Protein AF-A0A090WDB0-F1 (afdb_monomer_lite)

Radius of gyration: 14.52 Å; chains: 1; bounding box: 41×15×39 Å

pLDDT: mean 75.99, std 10.61, range [54.62, 90.12]

Sequence (85 aa):
MAIYAAFHIITVLGKTYVDSLSEESTIVDTYQLPIYIVAGIHFIMLLICGAMLMTKKYYWLVTVACIVISLYTRFFFEDIVTWVN

Structure (mmCIF, N/CA/C/O backbone):
data_AF-A0A090WDB0-F1
#
_entry.id   AF-A0A090WDB0-F1
#
loop_
_atom_site.group_PDB
_atom_site.id
_atom_site.type_symbol
_atom_site.label_atom_id
_atom_site.label_alt_id
_atom_site.label_comp_id
_atom_site.label_asym_id
_atom_site.label_entity_id
_atom_site.label_seq_id
_atom_site.pdbx_PDB_ins_code
_atom_site.Cartn_x
_atom_site.Cartn_y
_atom_site.Cartn_z
_atom_site.occupancy
_atom_site.B_iso_or_equiv
_atom_site.auth_seq_id
_atom_site.auth_comp_id
_atom_site.auth_asym_id
_atom_site.auth_atom_id
_atom_site.pdbx_PDB_model_num
ATOM 1 N N . MET A 1 1 ? -3.236 -8.319 7.834 1.00 54.69 1 MET A N 1
ATOM 2 C CA . MET A 1 1 ? -3.280 -7.103 6.991 1.00 54.69 1 MET A CA 1
ATOM 3 C C . MET A 1 1 ? -2.175 -6.118 7.313 1.00 54.69 1 MET A C 1
ATOM 5 O O . MET A 1 1 ? -1.293 -5.999 6.482 1.00 54.69 1 MET A O 1
ATOM 9 N N . ALA A 1 2 ? -2.137 -5.488 8.491 1.00 54.62 2 ALA A N 1
ATOM 10 C CA . ALA A 1 2 ? -1.052 -4.553 8.832 1.00 54.62 2 ALA A CA 1
ATOM 11 C C . ALA A 1 2 ? 0.353 -5.182 8.703 1.00 54.62 2 ALA A C 1
ATOM 13 O O . ALA A 1 2 ? 1.226 -4.601 8.077 1.00 54.62 2 ALA A O 1
ATOM 14 N N . ILE A 1 3 ? 0.534 -6.416 9.189 1.00 56.75 3 ILE A N 1
ATOM 15 C CA . ILE A 1 3 ? 1.798 -7.168 9.063 1.00 56.75 3 ILE A CA 1
ATOM 16 C C . ILE A 1 3 ? 2.143 -7.471 7.593 1.00 56.75 3 ILE A C 1
ATOM 18 O O . ILE A 1 3 ? 3.300 -7.389 7.204 1.00 56.75 3 ILE A O 1
ATOM 22 N N . TYR A 1 4 ? 1.142 -7.770 6.759 1.00 60.31 4 TYR A N 1
ATOM 23 C CA . TYR A 1 4 ? 1.337 -8.044 5.330 1.00 60.31 4 TYR A CA 1
ATOM 24 C C . TYR A 1 4 ? 1.702 -6.772 4.552 1.00 60.31 4 TYR A C 1
ATOM 26 O O . TYR A 1 4 ? 2.641 -6.785 3.767 1.00 60.31 4 TYR A O 1
ATOM 34 N N . ALA A 1 5 ? 1.013 -5.659 4.816 1.00 56.97 5 ALA A N 1
ATOM 35 C CA . ALA A 1 5 ? 1.340 -4.364 4.227 1.00 56.97 5 ALA A CA 1
ATOM 36 C C . ALA A 1 5 ? 2.739 -3.897 4.659 1.00 56.97 5 ALA A C 1
ATOM 38 O O . ALA A 1 5 ? 3.532 -3.497 3.815 1.00 56.97 5 ALA A O 1
ATOM 39 N N . ALA A 1 6 ? 3.080 -4.031 5.946 1.00 57.22 6 ALA A N 1
ATOM 40 C CA . ALA A 1 6 ? 4.415 -3.729 6.457 1.00 57.22 6 ALA A CA 1
ATOM 41 C C . ALA A 1 6 ? 5.491 -4.595 5.786 1.00 57.22 6 ALA A C 1
ATOM 43 O O . ALA A 1 6 ? 6.510 -4.069 5.352 1.00 57.22 6 ALA A O 1
ATOM 44 N N . PHE A 1 7 ? 5.244 -5.897 5.625 1.00 63.84 7 PHE A N 1
ATOM 45 C CA . PHE A 1 7 ? 6.134 -6.794 4.889 1.00 63.84 7 PHE A CA 1
ATOM 46 C C . PHE A 1 7 ? 6.307 -6.363 3.424 1.00 63.84 7 PHE A C 1
ATOM 48 O O . PHE A 1 7 ? 7.429 -6.314 2.925 1.00 63.84 7 PHE A O 1
ATOM 55 N N . HIS A 1 8 ? 5.223 -5.985 2.742 1.00 64.62 8 HIS A N 1
ATOM 56 C CA . HIS A 1 8 ? 5.276 -5.513 1.356 1.00 64.62 8 HIS A CA 1
ATOM 57 C C . HIS A 1 8 ? 6.065 -4.199 1.215 1.00 64.62 8 HIS A C 1
ATOM 59 O O . HIS A 1 8 ? 6.808 -4.012 0.258 1.00 64.62 8 HIS A O 1
ATOM 65 N N . ILE A 1 9 ? 5.947 -3.287 2.180 1.00 64.69 9 ILE A N 1
ATOM 66 C CA . ILE A 1 9 ? 6.700 -2.026 2.183 1.00 64.69 9 ILE A CA 1
ATOM 67 C C . ILE A 1 9 ? 8.182 -2.287 2.459 1.00 64.69 9 ILE A C 1
ATOM 69 O O . ILE A 1 9 ? 9.034 -1.763 1.750 1.00 64.69 9 ILE A O 1
ATOM 73 N N . ILE A 1 10 ? 8.500 -3.129 3.446 1.00 67.12 10 ILE A N 1
ATOM 74 C CA . ILE A 1 10 ? 9.885 -3.482 3.792 1.00 67.12 10 ILE A CA 1
ATOM 75 C C . ILE A 1 10 ? 10.577 -4.188 2.624 1.00 67.12 10 ILE A C 1
ATOM 77 O O . ILE A 1 10 ? 11.738 -3.908 2.344 1.00 67.12 10 ILE A O 1
ATOM 81 N N . THR A 1 11 ? 9.875 -5.073 1.917 1.00 66.12 11 THR A N 1
ATOM 82 C CA . THR A 1 11 ? 10.431 -5.776 0.751 1.00 66.12 11 THR A CA 1
ATOM 83 C C . THR A 1 11 ? 10.655 -4.846 -0.436 1.00 66.12 11 THR A C 1
ATOM 85 O O . THR A 1 11 ? 11.696 -4.952 -1.077 1.00 66.12 11 THR A O 1
ATOM 88 N N . VAL A 1 12 ? 9.754 -3.891 -0.695 1.00 70.12 12 VAL A N 1
ATOM 89 C CA . VAL A 1 12 ? 9.973 -2.871 -1.734 1.00 70.12 12 VAL A CA 1
ATOM 90 C C . VAL A 1 12 ? 11.140 -1.956 -1.367 1.00 70.12 12 VAL A C 1
ATOM 92 O O . VAL A 1 12 ? 12.036 -1.784 -2.180 1.00 70.12 12 VAL A O 1
ATOM 95 N N . LEU A 1 13 ? 11.186 -1.427 -0.140 1.00 70.25 13 LEU A N 1
ATOM 96 C CA . LEU A 1 13 ? 12.288 -0.570 0.313 1.00 70.25 13 LEU A CA 1
ATOM 97 C C . LEU A 1 13 ? 13.632 -1.305 0.299 1.00 70.25 13 LEU A C 1
ATOM 99 O O . LEU A 1 13 ? 14.636 -0.741 -0.127 1.00 70.25 13 LEU A O 1
ATOM 103 N N . GLY A 1 14 ? 13.647 -2.566 0.737 1.00 63.16 14 GLY A N 1
ATOM 104 C CA . GLY A 1 14 ? 14.827 -3.422 0.675 1.00 63.16 14 GLY A CA 1
ATOM 105 C C . GLY A 1 14 ? 15.298 -3.627 -0.761 1.00 63.16 14 GLY A C 1
ATOM 106 O O . 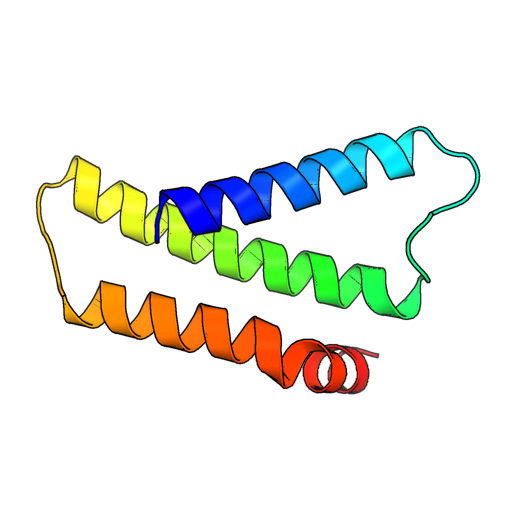GLY A 1 14 ? 16.488 -3.499 -1.028 1.00 63.16 14 GLY A O 1
ATOM 107 N N . LYS A 1 15 ? 14.372 -3.865 -1.697 1.00 62.16 15 LYS A N 1
ATOM 108 C CA . LYS A 1 15 ? 14.697 -3.995 -3.118 1.00 62.16 15 LYS A CA 1
ATOM 109 C C . LYS A 1 15 ? 15.219 -2.684 -3.710 1.00 62.16 15 LYS A C 1
ATOM 111 O O . LYS A 1 15 ? 16.277 -2.700 -4.315 1.00 62.16 15 LYS A O 1
ATOM 116 N N . THR A 1 16 ? 14.573 -1.548 -3.436 1.00 63.56 16 THR A N 1
ATOM 117 C CA . THR A 1 16 ? 15.049 -0.215 -3.850 1.00 63.56 16 THR A CA 1
ATOM 118 C C . THR A 1 16 ? 16.455 0.086 -3.327 1.00 63.56 16 THR A C 1
ATOM 120 O O . THR A 1 16 ? 17.275 0.628 -4.059 1.00 63.56 16 THR A O 1
ATOM 123 N N . TYR A 1 17 ? 16.756 -0.270 -2.075 1.00 64.56 17 TYR A N 1
ATOM 124 C CA . TYR A 1 17 ? 18.085 -0.062 -1.499 1.00 64.56 17 TYR A CA 1
ATOM 125 C C . TYR A 1 17 ? 19.141 -0.971 -2.144 1.00 64.56 17 TYR A C 1
ATOM 127 O O . TYR A 1 17 ? 20.231 -0.509 -2.466 1.00 64.56 17 TYR A O 1
ATOM 135 N N . VAL A 1 18 ? 18.813 -2.244 -2.380 1.00 63.75 18 VAL A N 1
ATOM 136 C CA . VAL A 1 18 ? 19.710 -3.195 -3.053 1.00 63.75 18 VAL A CA 1
ATOM 137 C C . VAL A 1 18 ? 19.945 -2.804 -4.514 1.00 63.75 18 VAL A C 1
ATOM 139 O O . VAL A 1 18 ? 21.098 -2.745 -4.926 1.00 63.75 18 VAL A O 1
ATOM 142 N N . ASP A 1 19 ? 18.895 -2.455 -5.261 1.00 60.72 19 ASP A N 1
ATOM 143 C CA . ASP A 1 19 ? 19.013 -1.995 -6.651 1.00 60.72 19 ASP A CA 1
ATOM 144 C C . ASP A 1 19 ? 19.782 -0.662 -6.743 1.00 60.72 19 ASP A C 1
ATOM 146 O O . ASP A 1 19 ? 20.508 -0.438 -7.702 1.00 60.72 19 ASP A O 1
ATOM 150 N N . SER A 1 20 ? 19.704 0.210 -5.725 1.00 57.66 20 SER A N 1
ATOM 151 C CA . SER A 1 20 ? 20.517 1.441 -5.675 1.00 57.66 20 SER A CA 1
ATOM 152 C C . SER A 1 20 ? 22.015 1.197 -5.452 1.00 57.66 20 SER A C 1
ATOM 154 O O . SER A 1 20 ? 22.824 2.091 -5.693 1.00 57.66 20 SER A O 1
ATOM 156 N N . LEU A 1 21 ? 22.385 0.006 -4.970 1.00 60.69 21 LEU A N 1
ATOM 157 C CA . LEU A 1 21 ? 23.769 -0.411 -4.741 1.00 60.69 21 LEU A CA 1
ATOM 158 C C . LEU A 1 21 ? 24.335 -1.238 -5.907 1.00 60.69 21 LEU A C 1
ATOM 160 O O . LEU A 1 21 ? 25.548 -1.438 -5.961 1.00 60.69 21 LEU A O 1
ATOM 164 N N . SER A 1 22 ? 23.490 -1.729 -6.818 1.00 57.44 22 SER A N 1
ATOM 165 C CA . SER A 1 22 ? 23.899 -2.490 -8.002 1.00 57.44 22 SER A CA 1
ATOM 166 C C . SER A 1 22 ? 24.005 -1.594 -9.237 1.00 57.44 22 SER A C 1
ATOM 168 O O . SER A 1 22 ? 23.102 -0.813 -9.512 1.00 57.44 22 SER A O 1
ATOM 170 N N . GLU A 1 23 ? 25.072 -1.748 -10.029 1.00 58.81 23 GLU A N 1
ATOM 171 C CA . GLU A 1 23 ? 25.232 -1.051 -11.322 1.00 58.81 23 GLU A CA 1
ATOM 172 C C . GLU A 1 23 ? 24.190 -1.478 -12.376 1.00 58.81 23 GLU A C 1
ATOM 174 O O . GLU A 1 23 ? 23.977 -0.768 -13.356 1.00 58.81 23 GLU A O 1
ATOM 179 N N . GLU A 1 24 ? 23.512 -2.607 -12.160 1.00 55.22 24 GLU A N 1
ATOM 180 C CA . GLU A 1 24 ? 22.470 -3.149 -13.029 1.00 55.22 24 GLU A CA 1
ATOM 181 C C . GLU A 1 24 ? 21.203 -3.404 -12.204 1.00 55.22 24 GLU A C 1
ATOM 183 O O . GLU A 1 24 ? 21.211 -4.216 -11.278 1.00 55.22 24 GLU A O 1
ATOM 188 N N . SER A 1 25 ? 20.119 -2.685 -12.518 1.00 58.47 25 SER A N 1
ATOM 189 C CA . SER A 1 25 ? 18.818 -2.877 -11.868 1.00 58.47 25 SER A CA 1
ATOM 190 C C . SER A 1 25 ? 18.322 -4.300 -12.114 1.00 58.47 25 SER A C 1
ATOM 192 O O . SER A 1 25 ? 18.171 -4.725 -13.260 1.00 58.47 25 SER A O 1
ATOM 194 N N . THR A 1 26 ? 17.986 -5.033 -11.050 1.00 64.06 26 THR A N 1
ATOM 195 C CA . THR A 1 26 ? 17.341 -6.351 -11.195 1.00 64.06 26 THR A CA 1
ATOM 196 C C . THR A 1 26 ? 15.861 -6.250 -11.586 1.00 64.06 26 THR A C 1
ATOM 198 O O . THR A 1 26 ? 15.182 -7.265 -11.771 1.00 64.06 26 THR A O 1
ATOM 201 N N . ILE A 1 27 ? 15.333 -5.029 -11.703 1.00 64.25 27 ILE A N 1
ATOM 202 C CA . ILE A 1 27 ? 13.980 -4.719 -12.161 1.00 64.25 27 ILE A CA 1
ATOM 203 C C . ILE A 1 27 ? 14.069 -4.180 -13.585 1.00 64.25 27 ILE A C 1
ATOM 205 O O . ILE A 1 27 ? 14.720 -3.170 -13.831 1.00 64.25 27 ILE A O 1
ATOM 209 N N . VAL A 1 28 ? 13.357 -4.818 -14.515 1.00 68.50 28 VAL A N 1
ATOM 210 C CA . VAL A 1 28 ? 13.163 -4.274 -15.865 1.00 68.50 28 VAL A CA 1
ATOM 211 C C . VAL A 1 28 ? 12.453 -2.920 -15.743 1.00 68.50 28 VAL A C 1
ATOM 213 O O . VAL A 1 28 ? 11.398 -2.858 -15.111 1.00 68.50 28 VAL A O 1
ATOM 216 N N . ASP A 1 29 ? 13.002 -1.861 -16.347 1.00 71.50 29 ASP A N 1
ATOM 217 C CA . ASP A 1 29 ? 12.549 -0.462 -16.194 1.00 71.50 29 ASP A CA 1
ATOM 218 C C . ASP A 1 29 ? 11.025 -0.284 -16.311 1.00 71.50 29 ASP A C 1
ATOM 220 O O . ASP A 1 29 ? 10.411 0.454 -15.539 1.00 71.50 29 ASP A O 1
ATOM 224 N N . THR A 1 30 ? 10.395 -1.037 -17.216 1.00 76.81 30 THR A N 1
ATOM 225 C CA . THR A 1 30 ? 8.940 -1.095 -17.441 1.00 76.81 30 THR A CA 1
ATOM 226 C C . THR A 1 30 ? 8.130 -1.373 -16.166 1.00 76.81 30 THR A C 1
ATOM 228 O O . THR A 1 30 ? 7.009 -0.892 -16.019 1.00 76.81 30 THR A O 1
ATOM 231 N N . TYR A 1 31 ? 8.680 -2.124 -15.212 1.00 76.44 31 TYR A N 1
ATOM 232 C CA . TYR A 1 31 ? 8.006 -2.488 -13.964 1.00 76.44 31 TYR A CA 1
ATOM 233 C C . TYR A 1 31 ? 8.293 -1.520 -12.817 1.00 76.44 31 TYR A C 1
ATOM 235 O O . TYR A 1 31 ? 7.592 -1.543 -11.805 1.00 76.44 31 TYR A O 1
ATOM 243 N N . GLN A 1 32 ? 9.293 -0.651 -12.950 1.00 78.81 32 GLN A N 1
ATOM 244 C CA . GLN A 1 32 ? 9.793 0.146 -11.838 1.00 78.81 32 GLN A CA 1
ATOM 245 C C . GLN A 1 32 ? 8.743 1.151 -11.331 1.00 78.81 32 GLN A C 1
ATOM 247 O O . GLN A 1 32 ? 8.444 1.195 -10.136 1.00 78.81 32 GLN A O 1
ATOM 252 N N . LEU A 1 33 ? 8.115 1.906 -12.238 1.00 79.94 33 LEU A N 1
ATOM 253 C CA . LEU A 1 33 ? 7.060 2.868 -11.898 1.00 79.94 33 LEU A CA 1
ATOM 254 C C . LEU A 1 33 ? 5.786 2.185 -11.338 1.00 79.94 33 LEU A C 1
ATOM 256 O O . LEU A 1 33 ? 5.334 2.586 -10.260 1.00 79.94 33 LEU A O 1
ATOM 260 N N . PRO A 1 34 ? 5.239 1.122 -11.967 1.00 83.12 34 PRO A N 1
ATOM 261 C CA . PRO A 1 34 ? 4.132 0.343 -11.404 1.00 83.12 34 PRO A CA 1
ATOM 262 C C . PRO A 1 34 ? 4.399 -0.200 -9.993 1.00 83.12 34 PRO A C 1
ATOM 264 O O . PRO A 1 34 ?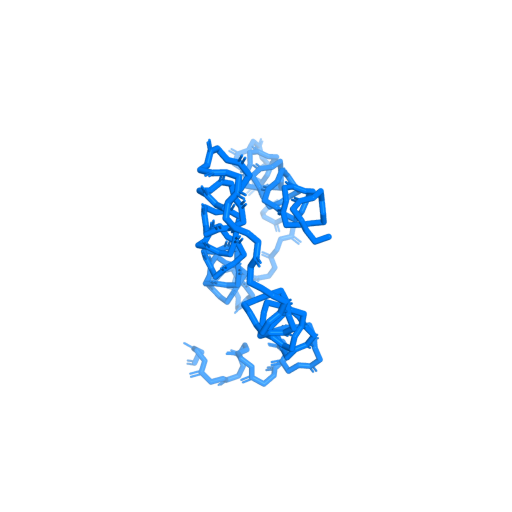 3.525 -0.118 -9.126 1.00 83.12 34 PRO A O 1
ATOM 267 N N . ILE A 1 35 ? 5.610 -0.709 -9.723 1.00 83.00 35 ILE A N 1
ATOM 268 C CA . ILE A 1 35 ? 5.989 -1.222 -8.395 1.00 83.00 35 ILE A CA 1
ATOM 269 C C . ILE A 1 35 ? 5.907 -0.115 -7.340 1.00 83.00 35 ILE A C 1
ATOM 271 O O . ILE A 1 35 ? 5.343 -0.341 -6.266 1.00 83.00 35 ILE A O 1
ATOM 275 N N . TYR A 1 36 ? 6.412 1.087 -7.635 1.00 82.06 36 TYR A N 1
ATOM 276 C CA . TYR A 1 36 ? 6.340 2.214 -6.700 1.00 82.06 36 TYR A CA 1
ATOM 277 C C . TYR A 1 36 ? 4.901 2.662 -6.422 1.00 82.06 36 TYR A C 1
ATOM 279 O O . TYR A 1 36 ? 4.564 2.954 -5.272 1.00 82.06 36 TYR A O 1
ATOM 287 N N . ILE A 1 37 ? 4.030 2.656 -7.435 1.00 82.81 37 ILE A N 1
ATOM 288 C CA . ILE A 1 37 ? 2.604 2.975 -7.267 1.00 82.81 37 ILE A CA 1
ATOM 289 C C . ILE A 1 37 ? 1.935 1.955 -6.336 1.00 82.81 37 ILE A C 1
ATOM 291 O O . ILE A 1 37 ? 1.279 2.334 -5.360 1.00 82.81 37 ILE A O 1
ATOM 295 N N . VAL A 1 38 ? 2.141 0.658 -6.580 1.00 85.75 38 VAL A N 1
ATOM 296 C CA . VAL A 1 38 ? 1.571 -0.416 -5.750 1.00 85.75 38 VAL A CA 1
ATOM 297 C C . VAL A 1 38 ? 2.102 -0.360 -4.318 1.00 85.75 38 VAL A C 1
ATOM 299 O O . VAL A 1 38 ? 1.337 -0.543 -3.365 1.00 85.75 38 VAL A O 1
ATOM 302 N N . ALA A 1 39 ? 3.388 -0.059 -4.140 1.00 82.88 39 ALA A N 1
ATOM 303 C CA . ALA A 1 39 ? 3.988 0.132 -2.826 1.00 82.88 39 ALA A CA 1
ATOM 304 C C . ALA A 1 39 ? 3.366 1.319 -2.073 1.00 82.88 39 ALA A C 1
ATOM 306 O O . ALA A 1 39 ? 3.052 1.197 -0.887 1.00 82.88 39 ALA A O 1
ATOM 307 N N . GLY A 1 40 ? 3.114 2.435 -2.764 1.00 83.50 40 GLY A N 1
ATOM 308 C CA . GLY A 1 40 ? 2.431 3.603 -2.205 1.00 83.50 40 GLY A CA 1
ATOM 309 C C . GLY A 1 40 ? 1.009 3.289 -1.729 1.00 83.50 40 GLY A C 1
ATOM 310 O O . GLY A 1 40 ? 0.624 3.677 -0.624 1.00 83.50 40 GLY A O 1
ATOM 311 N N . ILE A 1 41 ? 0.245 2.511 -2.503 1.00 86.94 41 ILE A N 1
ATOM 312 C CA . ILE A 1 41 ? -1.101 2.057 -2.112 1.00 86.94 41 ILE A CA 1
ATOM 313 C C . ILE A 1 41 ? -1.038 1.226 -0.820 1.00 86.94 41 ILE A C 1
ATOM 315 O O . ILE A 1 41 ? -1.787 1.483 0.128 1.00 86.94 41 ILE A O 1
ATOM 319 N N . HIS A 1 42 ? -0.101 0.277 -0.735 1.00 84.12 42 HIS A N 1
ATOM 320 C CA . HIS A 1 42 ? 0.091 -0.532 0.471 1.00 84.12 42 HIS A CA 1
ATOM 321 C C . HIS A 1 42 ? 0.555 0.304 1.673 1.00 84.12 42 HIS A C 1
ATOM 323 O O . HIS A 1 42 ? 0.151 0.020 2.803 1.00 84.12 42 HIS A O 1
ATOM 329 N N . PHE A 1 43 ? 1.337 1.363 1.449 1.00 84.62 43 PHE A N 1
ATOM 330 C CA . PHE A 1 43 ? 1.730 2.311 2.492 1.00 84.62 43 PHE A CA 1
ATOM 331 C C . PHE A 1 43 ? 0.531 3.065 3.074 1.00 84.62 43 PHE A C 1
ATOM 333 O O . PHE A 1 43 ? 0.369 3.113 4.294 1.00 84.62 43 PHE A O 1
ATOM 340 N N . ILE A 1 44 ? -0.372 3.570 2.231 1.00 87.88 44 ILE A N 1
ATOM 341 C CA . ILE A 1 44 ? -1.610 4.219 2.689 1.00 87.88 44 ILE A CA 1
ATOM 342 C C . ILE A 1 44 ? -2.465 3.236 3.498 1.00 87.88 44 ILE A C 1
ATOM 344 O O . ILE A 1 44 ? -2.953 3.571 4.578 1.00 87.88 44 ILE A O 1
ATOM 348 N N . MET A 1 45 ? -2.602 1.995 3.025 1.00 85.94 45 MET A N 1
ATOM 349 C CA . MET A 1 45 ? -3.328 0.950 3.753 1.00 85.94 45 MET A CA 1
ATOM 350 C C . MET A 1 45 ? -2.698 0.649 5.117 1.00 85.94 45 MET A C 1
ATOM 352 O O . MET A 1 45 ? -3.424 0.459 6.099 1.00 85.94 45 MET A O 1
ATOM 356 N N . LEU A 1 46 ? -1.362 0.635 5.203 1.00 83.81 46 LEU A N 1
ATOM 357 C CA . LEU A 1 46 ? -0.648 0.482 6.468 1.00 83.81 46 LEU A CA 1
ATOM 358 C C . LEU A 1 46 ? -0.961 1.643 7.417 1.00 83.81 46 LEU A C 1
ATOM 360 O O . LEU A 1 46 ? -1.262 1.384 8.580 1.00 83.81 46 LEU A O 1
ATOM 364 N N . LEU A 1 47 ? -0.945 2.890 6.938 1.00 87.62 47 LEU A N 1
ATOM 365 C CA . LEU A 1 47 ? -1.269 4.065 7.753 1.00 87.62 47 LEU A CA 1
ATOM 366 C C . LEU A 1 47 ? -2.704 4.020 8.282 1.00 87.62 47 LEU A C 1
ATOM 368 O O . LEU A 1 47 ? -2.923 4.256 9.469 1.00 87.62 47 LEU A O 1
ATOM 372 N N . ILE A 1 48 ? -3.677 3.659 7.441 1.00 86.56 48 ILE A N 1
ATOM 373 C CA . ILE A 1 48 ? -5.084 3.526 7.847 1.00 86.56 48 ILE A CA 1
ATOM 374 C C . ILE A 1 48 ? -5.230 2.430 8.911 1.00 86.56 48 ILE A C 1
ATOM 376 O O . ILE A 1 48 ? -5.856 2.643 9.951 1.00 86.56 48 ILE A O 1
ATOM 380 N N . CYS A 1 49 ? -4.610 1.265 8.695 1.00 84.12 49 CYS A N 1
ATOM 381 C CA . CYS A 1 49 ? -4.615 0.181 9.678 1.00 84.12 49 CYS A CA 1
ATOM 382 C C . CYS A 1 49 ? -3.912 0.581 10.985 1.00 84.12 49 CYS A C 1
ATOM 384 O O . CYS A 1 49 ? -4.410 0.277 12.069 1.00 84.12 49 CYS A O 1
ATOM 386 N N . GLY A 1 50 ? -2.781 1.281 10.892 1.00 82.62 50 GLY A N 1
ATOM 387 C CA . GLY A 1 50 ? -2.033 1.801 12.033 1.00 82.62 50 GLY A CA 1
ATOM 388 C C . GLY A 1 50 ? -2.852 2.804 12.843 1.00 82.62 50 GLY A C 1
ATOM 389 O O . GLY A 1 50 ? -2.940 2.683 14.062 1.00 82.62 50 GLY A O 1
ATOM 390 N N . ALA A 1 51 ? -3.540 3.735 12.182 1.00 86.69 51 ALA A N 1
ATOM 391 C CA . ALA A 1 51 ? -4.425 4.695 12.835 1.00 86.69 51 ALA A CA 1
ATOM 392 C C . ALA A 1 51 ? -5.594 4.006 13.563 1.00 86.69 51 ALA A C 1
ATOM 394 O O . ALA A 1 51 ? -5.931 4.384 14.689 1.00 86.69 51 ALA A O 1
ATOM 395 N N . MET A 1 52 ? -6.186 2.961 12.973 1.00 84.06 52 MET A N 1
ATOM 396 C CA . MET A 1 52 ? -7.234 2.167 13.633 1.00 84.06 52 MET A CA 1
ATOM 397 C C . MET A 1 52 ? -6.720 1.462 14.895 1.00 84.06 52 MET A C 1
ATOM 399 O O . MET A 1 52 ? -7.402 1.475 15.921 1.00 84.06 52 MET A O 1
ATOM 403 N N . LEU A 1 53 ? -5.504 0.905 14.852 1.00 85.25 53 LEU A N 1
ATOM 404 C CA . LEU A 1 53 ? -4.863 0.288 16.019 1.00 85.25 53 LEU A CA 1
ATOM 405 C C . LEU A 1 53 ? -4.610 1.314 17.134 1.00 85.25 53 LEU A C 1
ATOM 407 O O . LEU A 1 53 ? -4.976 1.071 18.283 1.00 85.25 53 LEU A O 1
ATOM 411 N N . MET A 1 54 ? -4.052 2.480 16.794 1.00 86.44 54 MET A N 1
ATOM 412 C CA . MET A 1 54 ? -3.737 3.544 17.760 1.00 86.44 54 MET A CA 1
ATOM 413 C C . MET A 1 54 ? -4.995 4.126 18.414 1.00 86.44 54 MET A C 1
ATOM 415 O O . MET A 1 54 ? -5.011 4.406 19.611 1.00 86.44 54 MET A O 1
ATOM 419 N N . THR A 1 55 ? -6.076 4.274 17.646 1.00 90.12 55 THR A N 1
ATOM 420 C CA . THR A 1 55 ? -7.355 4.805 18.146 1.00 90.12 55 THR A CA 1
ATOM 421 C C . THR A 1 55 ? -8.248 3.744 18.787 1.00 90.12 55 THR A C 1
ATOM 423 O O . THR A 1 55 ? -9.287 4.090 19.349 1.00 90.12 55 THR A O 1
ATOM 426 N N . LYS A 1 56 ? -7.869 2.458 18.709 1.00 85.25 56 LYS A N 1
ATOM 427 C CA . LYS A 1 56 ? -8.678 1.295 19.116 1.00 85.25 56 LYS A CA 1
ATOM 428 C C . LYS A 1 56 ? -10.073 1.256 18.466 1.00 85.25 56 LYS A C 1
ATOM 430 O O . LYS A 1 56 ? -10.977 0.601 18.982 1.00 85.25 56 LYS A O 1
ATOM 435 N N . LYS A 1 57 ? -10.264 1.957 17.342 1.00 80.81 57 LYS A N 1
ATOM 436 C CA . LYS A 1 57 ? -11.519 1.989 16.581 1.00 80.81 57 LYS A CA 1
ATOM 437 C C . LYS A 1 57 ? -11.397 1.057 15.385 1.00 80.81 57 LYS A C 1
ATOM 439 O O . LYS A 1 57 ? -10.797 1.404 14.371 1.00 80.81 57 LYS A O 1
ATOM 444 N N . TYR A 1 58 ? -11.975 -0.132 15.521 1.00 79.56 58 TYR A N 1
ATOM 445 C CA . TYR A 1 58 ? -11.889 -1.183 14.515 1.00 79.56 58 TYR A CA 1
ATOM 446 C C . TYR A 1 58 ? -13.129 -1.192 13.626 1.00 79.56 58 TYR A C 1
ATOM 448 O O . TYR A 1 58 ? -14.220 -1.551 14.064 1.00 79.56 58 TYR A O 1
ATOM 456 N N . TYR A 1 59 ? -12.945 -0.838 12.357 1.00 83.25 59 TYR A N 1
ATOM 457 C CA . TYR A 1 59 ? -13.987 -0.936 11.342 1.00 83.25 59 TYR A CA 1
ATOM 458 C C . TYR A 1 59 ? -13.693 -2.128 10.434 1.00 83.25 59 TYR A C 1
ATOM 460 O O . TYR A 1 59 ? -12.751 -2.117 9.637 1.00 83.25 59 TYR A O 1
ATOM 468 N N . TRP A 1 60 ? -14.508 -3.174 10.54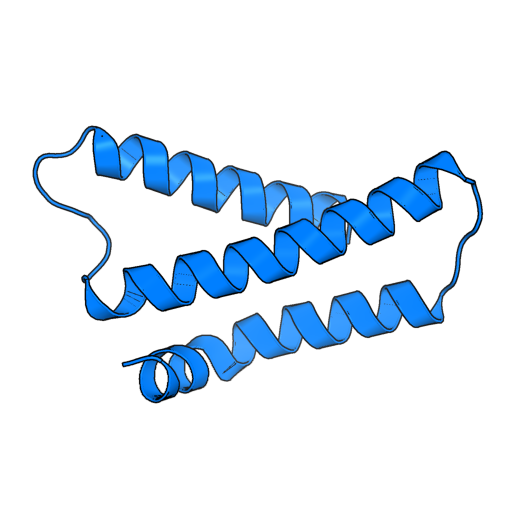5 1.00 79.50 60 TRP A N 1
ATOM 469 C CA . TRP A 1 60 ? -14.320 -4.396 9.762 1.00 79.50 60 TRP A CA 1
ATOM 470 C C . TRP A 1 60 ? -14.410 -4.129 8.248 1.00 79.50 60 TRP A C 1
ATOM 472 O O . TRP A 1 60 ? -13.609 -4.671 7.491 1.00 79.50 60 TRP A O 1
ATOM 482 N N . LEU A 1 61 ? -15.287 -3.211 7.816 1.00 80.81 61 LEU A N 1
ATOM 483 C CA . LEU A 1 61 ? -15.418 -2.793 6.412 1.00 80.81 61 LEU A CA 1
ATOM 484 C C . LEU A 1 61 ? -14.118 -2.217 5.841 1.00 80.81 61 LEU A C 1
ATOM 486 O O . LEU A 1 61 ? -13.746 -2.538 4.718 1.00 80.81 61 LEU A O 1
ATOM 490 N N . VAL A 1 62 ? -13.392 -1.415 6.625 1.00 83.31 62 VAL A N 1
ATOM 491 C CA . VAL A 1 62 ? -12.098 -0.848 6.209 1.00 8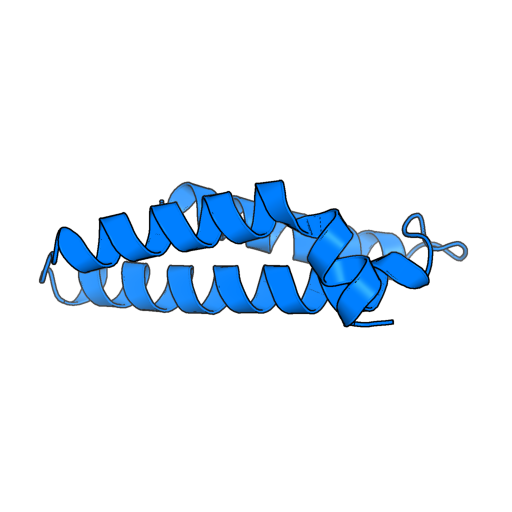3.31 62 VAL A CA 1
ATOM 492 C C . VAL A 1 62 ? -11.067 -1.960 6.021 1.00 83.31 62 VAL A C 1
ATOM 494 O O . VAL A 1 62 ? -10.285 -1.939 5.073 1.00 83.31 62 VAL A O 1
ATOM 497 N N . THR A 1 63 ? -11.104 -2.976 6.886 1.00 80.06 63 THR A N 1
ATOM 498 C CA . THR A 1 63 ? -10.230 -4.151 6.770 1.00 80.06 63 THR A CA 1
ATOM 499 C C . THR A 1 63 ? -10.542 -4.957 5.508 1.00 80.06 63 THR A C 1
ATOM 501 O O . THR A 1 63 ? -9.620 -5.344 4.794 1.00 80.06 63 THR A O 1
ATOM 504 N N . VAL A 1 64 ? -11.825 -5.167 5.198 1.00 81.06 64 VAL A N 1
ATOM 505 C CA . VAL A 1 64 ? -12.261 -5.853 3.971 1.00 81.06 64 VAL A CA 1
ATOM 506 C C . VAL A 1 64 ? -11.854 -5.066 2.727 1.00 81.06 64 VAL A C 1
ATOM 508 O O . VAL A 1 64 ? -11.278 -5.647 1.813 1.00 81.06 64 VAL A O 1
ATOM 511 N N . ALA A 1 65 ? -12.059 -3.747 2.711 1.00 84.19 65 ALA A N 1
ATOM 512 C CA . ALA A 1 65 ? -11.629 -2.890 1.608 1.00 84.19 65 ALA A CA 1
ATOM 513 C C . ALA A 1 65 ? -10.112 -2.981 1.374 1.00 84.19 65 ALA A C 1
ATOM 515 O O . ALA A 1 65 ? -9.668 -3.145 0.241 1.00 84.19 65 ALA A O 1
ATOM 516 N N . CYS A 1 66 ? -9.316 -2.977 2.448 1.00 82.75 66 CYS A N 1
ATOM 517 C CA . CYS A 1 66 ? -7.873 -3.190 2.363 1.00 82.75 66 CYS A CA 1
ATOM 518 C C . CYS A 1 66 ? -7.525 -4.556 1.747 1.00 82.75 66 CYS A C 1
ATOM 520 O O . CYS A 1 66 ? -6.621 -4.642 0.923 1.00 82.75 66 CYS A O 1
ATOM 522 N N . ILE A 1 67 ? -8.230 -5.631 2.117 1.00 80.50 67 ILE A N 1
ATOM 523 C CA . ILE A 1 67 ? -8.002 -6.967 1.539 1.00 80.50 67 ILE A CA 1
ATOM 524 C C . ILE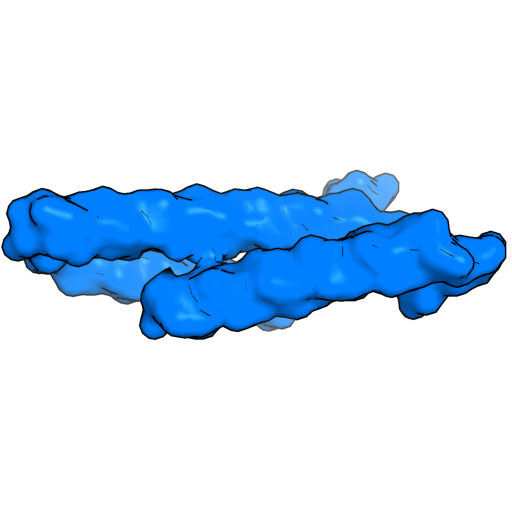 A 1 67 ? -8.293 -6.953 0.038 1.00 80.50 67 ILE A C 1
ATOM 526 O O . ILE A 1 67 ? -7.468 -7.420 -0.743 1.00 80.50 67 ILE A O 1
ATOM 530 N N . VAL A 1 68 ? -9.428 -6.380 -0.364 1.00 85.50 68 VAL A N 1
ATOM 531 C CA . VAL A 1 68 ? -9.835 -6.305 -1.772 1.00 85.50 68 VAL A CA 1
ATOM 532 C C . VAL A 1 68 ? -8.815 -5.522 -2.595 1.00 85.50 68 VAL A C 1
ATOM 534 O O . VAL A 1 68 ? -8.380 -6.015 -3.629 1.00 85.50 68 VAL A O 1
ATOM 537 N N . ILE A 1 69 ? -8.369 -4.356 -2.121 1.00 86.25 69 ILE A N 1
ATOM 538 C CA . ILE A 1 69 ? -7.364 -3.536 -2.819 1.00 86.25 69 ILE A CA 1
ATOM 539 C C . ILE A 1 69 ? -6.022 -4.280 -2.932 1.00 86.25 69 ILE A C 1
ATOM 541 O O . ILE A 1 69 ? -5.375 -4.246 -3.979 1.00 86.25 69 ILE A O 1
ATOM 545 N N . SER A 1 70 ? -5.610 -5.000 -1.886 1.00 81.88 70 SER A N 1
ATOM 546 C CA . SER A 1 70 ? -4.368 -5.785 -1.908 1.00 81.88 70 SER A CA 1
ATOM 547 C C . SER A 1 70 ? -4.439 -6.944 -2.906 1.00 81.88 70 SER A C 1
ATOM 549 O O . SER A 1 70 ? -3.498 -7.192 -3.653 1.00 81.88 70 SER A O 1
ATOM 551 N N . LEU A 1 71 ? -5.577 -7.640 -2.966 1.00 83.81 71 LEU A N 1
ATOM 552 C CA . LEU A 1 71 ? -5.792 -8.704 -3.946 1.00 83.81 71 LEU A CA 1
ATOM 553 C C . LEU A 1 71 ? -5.880 -8.144 -5.365 1.00 83.81 71 LEU A C 1
ATOM 555 O O . LEU A 1 71 ? -5.289 -8.714 -6.275 1.00 83.81 71 LEU A O 1
ATOM 559 N N . TYR A 1 72 ? -6.560 -7.013 -5.543 1.00 84.88 72 TYR A N 1
ATOM 560 C CA . TYR A 1 72 ? -6.672 -6.336 -6.829 1.00 84.88 72 TYR A CA 1
ATOM 561 C C . TYR A 1 72 ? -5.293 -5.956 -7.375 1.00 84.88 72 TYR A C 1
ATOM 563 O O . TYR A 1 72 ? -4.927 -6.363 -8.470 1.00 84.88 72 TYR A O 1
ATOM 571 N N . THR A 1 73 ? -4.484 -5.259 -6.575 1.00 84.06 73 THR A N 1
ATOM 572 C CA . THR A 1 73 ? -3.123 -4.856 -6.975 1.00 84.06 73 THR A CA 1
ATOM 573 C C . THR A 1 73 ? -2.205 -6.040 -7.270 1.00 84.06 73 THR A C 1
ATOM 575 O O . THR A 1 73 ? -1.278 -5.893 -8.057 1.00 84.06 73 THR A O 1
ATOM 578 N N . ARG A 1 74 ? -2.468 -7.217 -6.687 1.00 81.75 74 ARG A N 1
ATOM 579 C CA . ARG A 1 74 ? -1.721 -8.447 -6.969 1.00 81.75 74 ARG A CA 1
ATOM 580 C C . ARG A 1 74 ? -2.184 -9.157 -8.241 1.00 81.75 74 ARG A C 1
ATOM 582 O O . ARG A 1 74 ? -1.343 -9.604 -9.010 1.00 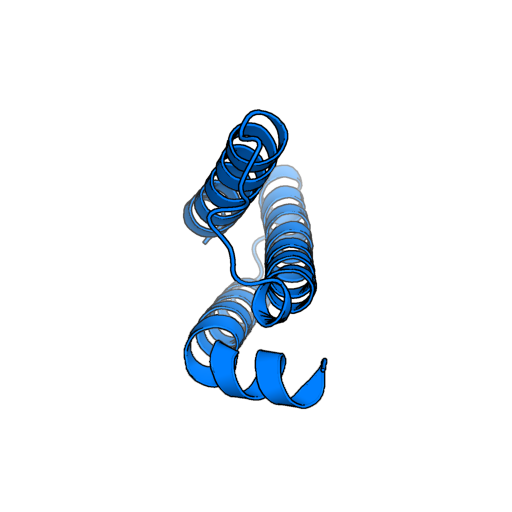81.75 74 ARG A O 1
ATOM 589 N N . PHE A 1 75 ? -3.491 -9.319 -8.437 1.00 82.25 75 PHE A N 1
ATOM 590 C CA . PHE A 1 75 ? -4.029 -10.054 -9.588 1.00 82.25 75 PHE A CA 1
ATOM 591 C C . PHE A 1 75 ? -3.978 -9.245 -10.881 1.00 82.25 75 PHE A C 1
ATOM 593 O O . PHE A 1 75 ? -3.730 -9.815 -11.934 1.00 82.25 75 PHE A O 1
ATOM 600 N N . PHE A 1 76 ? -4.159 -7.931 -10.785 1.00 85.50 76 PHE A N 1
ATOM 601 C CA . PHE A 1 76 ? -4.172 -7.016 -11.923 1.00 85.50 76 PHE A CA 1
ATOM 602 C C . PHE A 1 76 ? -2.841 -6.268 -12.067 1.00 85.50 76 PHE A C 1
ATOM 604 O O . PHE A 1 76 ? -2.798 -5.200 -12.663 1.00 85.50 76 PHE A O 1
ATOM 611 N N . PHE A 1 77 ? -1.745 -6.789 -11.501 1.00 84.31 77 PHE A N 1
ATOM 612 C CA . PHE A 1 77 ? -0.448 -6.112 -11.551 1.00 84.31 77 PHE A CA 1
ATOM 613 C C . PHE A 1 77 ? 0.041 -5.902 -12.990 1.00 84.31 77 PHE A C 1
ATOM 615 O O . PHE A 1 77 ? 0.432 -4.795 -13.335 1.00 84.31 77 PHE A O 1
ATOM 622 N N . GLU A 1 78 ? -0.046 -6.923 -13.845 1.00 83.19 78 GLU A N 1
ATOM 623 C CA . GLU A 1 78 ? 0.337 -6.811 -15.263 1.00 83.19 78 GLU A CA 1
ATOM 624 C C . GLU A 1 78 ? -0.564 -5.821 -16.027 1.00 83.19 78 GLU A C 1
ATOM 626 O O . GLU A 1 78 ? -0.087 -5.036 -16.845 1.00 83.19 78 GLU A O 1
ATOM 631 N N . ASP A 1 79 ? -1.859 -5.769 -15.703 1.00 84.69 79 ASP A N 1
ATOM 632 C CA . ASP A 1 79 ? -2.779 -4.782 -16.283 1.00 84.69 79 ASP A CA 1
ATOM 633 C C . ASP A 1 79 ? -2.441 -3.352 -15.816 1.00 84.69 79 ASP A C 1
ATOM 635 O O . ASP A 1 79 ? -2.522 -2.392 -16.577 1.00 84.69 79 ASP A O 1
ATOM 639 N N . ILE A 1 80 ? -1.992 -3.193 -14.568 1.00 80.38 80 ILE A N 1
ATOM 640 C CA . ILE A 1 80 ? -1.477 -1.916 -14.057 1.00 80.38 80 ILE A CA 1
ATOM 641 C C . ILE A 1 80 ? -0.177 -1.540 -14.781 1.00 80.38 80 ILE A C 1
ATOM 643 O O . ILE A 1 80 ? -0.008 -0.385 -15.159 1.00 80.38 80 ILE A O 1
ATOM 647 N N . VAL A 1 81 ? 0.729 -2.495 -15.009 1.00 83.62 81 VAL A N 1
ATOM 648 C CA . VAL A 1 81 ? 1.989 -2.269 -15.739 1.00 83.62 81 VAL A CA 1
ATOM 649 C C . VAL A 1 81 ? 1.724 -1.814 -17.174 1.00 83.62 81 VAL A C 1
ATOM 651 O O . VAL A 1 81 ? 2.394 -0.900 -17.651 1.00 83.62 81 VAL A O 1
ATOM 654 N N . THR A 1 82 ? 0.740 -2.412 -17.847 1.00 85.25 82 THR A N 1
ATOM 655 C CA . THR A 1 82 ? 0.353 -2.044 -19.220 1.00 85.25 82 THR A CA 1
ATOM 656 C C . THR A 1 82 ? -0.408 -0.724 -19.315 1.00 85.25 82 THR A C 1
ATOM 658 O O . THR A 1 82 ? -0.341 -0.080 -20.351 1.00 85.25 82 THR A O 1
ATOM 661 N N . TRP A 1 83 ? -1.124 -0.303 -18.269 1.00 82.75 83 TRP A N 1
ATOM 662 C CA . TRP A 1 83 ? -1.825 0.988 -18.251 1.00 82.75 83 TRP A CA 1
ATOM 663 C C . TRP A 1 83 ? -0.916 2.175 -17.901 1.00 82.75 83 TRP A C 1
ATOM 665 O O . TRP A 1 83 ? -1.169 3.299 -18.328 1.00 82.75 83 TRP A O 1
ATOM 675 N N . VAL A 1 84 ? 0.105 1.942 -17.073 1.00 78.75 84 VAL A N 1
ATOM 676 C CA . VAL A 1 84 ? 1.017 2.988 -16.578 1.00 78.75 84 VAL A CA 1
ATOM 677 C C . VAL A 1 84 ? 2.130 3.327 -17.580 1.00 78.75 84 VAL A C 1
ATOM 679 O O . VAL A 1 84 ? 2.660 4.438 -17.514 1.00 78.75 84 VAL A O 1
ATOM 682 N N . ASN A 1 85 ? 2.485 2.400 -18.476 1.00 75.69 85 ASN A N 1
ATOM 683 C CA . ASN A 1 85 ? 3.461 2.617 -19.555 1.00 75.69 85 ASN A CA 1
ATOM 684 C C . ASN A 1 85 ? 2.786 3.030 -20.862 1.00 75.69 85 ASN A C 1
ATOM 686 O O . ASN A 1 85 ? 3.403 3.840 -21.588 1.00 75.69 85 ASN A O 1
#

Foldseek 3Di:
DLVVLVVLLCVLVVLVVVLVVDPDRPDDPLLNVLSVVLNVLSVVLNVVVVVCVVVVPDDVVSVVVSVVSNVCCVVCVVVSSVVVD

Secondary structure (DSSP, 8-state):
-HHHHHHHHHHHHHHHHHHHHSSS-SS-HHHHHHHHHHHHHHHHHHHHHHHHHHHT---HHHHHHHHHHHHHHHHTHHHHHHHH-

Organism: Nonlabens ulvanivorans (NCBI:txid906888)